Protein AF-A0A2V7DC09-F1 (afdb_monomer_lite)

Radius of gyration: 35.73 Å; chains: 1; bounding box: 54×46×97 Å

Secondary structure (DSSP, 8-state):
--GGGBPPHHHHHHHHHT--HHHHHHHHHHHHHHHHHHGGGGTT--HHHHHHHHHHHHH-TTT-PPBTTS-HHHHHHHHHHHHHHHHHHH--TTPPPPHHHHPEEPTTS-EE-HHHH---SSPPHHHHHHHHHHHHHHHHHHHHHTT---SHHHHHHHS--SS--SSGGGSSS-S---

pLDDT: mean 78.12, std 18.32, range [33.97, 97.12]

Foldseek 3Di:
DPPVQFDDLVSLVVLVVVDDPVLVVVLLVLLQVLCVVCQCLCVPDGSVNLLVVLSVQCSDPVRDTDGPVDRPSVSSSVSSVVVSVVSSVPDDPPPDDDQVSQWDQDPVRDTDRPVVVDDDPDDPPVVVVVVVVVVVVVVVVVVVVVPDPDDPVVVVVVPDDPDPPPDPPPPPPDDDDD

Sequence (178 aa):
MPEERAATPDEVRAALDALGEADLVRLEKFARYRIRGLGRKAEGRDHDDLLGEAIRDTLDPEKRRWNKDVSFVRHLVGAMRSISSHWREQFDENEPLLESELLQTTDEGEVLSPLDVVGSGAPGAERILAAKEELERIEKASRTTRSSPTSWAACAQKCWPAKSARSWACLSSNTRRR

Structure (mmCIF, N/CA/C/O backbone):
data_AF-A0A2V7DC09-F1
#
_entry.id   AF-A0A2V7DC09-F1
#
loop_
_atom_site.group_PDB
_atom_site.id
_atom_site.type_symbol
_atom_site.label_atom_id
_atom_site.label_alt_id
_atom_site.label_comp_id
_atom_site.label_asym_id
_atom_site.label_entity_id
_atom_site.label_seq_id
_atom_site.pdbx_PDB_ins_code
_atom_site.Cartn_x
_atom_site.Cartn_y
_atom_site.Cartn_z
_atom_site.occupancy
_atom_site.B_iso_or_equiv
_atom_site.auth_seq_id
_atom_site.auth_comp_id
_atom_site.auth_asym_id
_atom_site.auth_atom_id
_atom_site.pdbx_PDB_model_num
ATOM 1 N N . MET A 1 1 ? 19.891 10.588 -4.957 1.00 58.41 1 MET A N 1
ATOM 2 C CA . MET A 1 1 ? 20.496 9.496 -5.753 1.00 58.41 1 MET A CA 1
ATOM 3 C C . MET A 1 1 ? 21.391 10.134 -6.801 1.00 58.41 1 MET A C 1
ATOM 5 O O . MET A 1 1 ? 20.940 11.128 -7.358 1.00 58.41 1 MET A O 1
ATOM 9 N N . PRO A 1 2 ? 22.621 9.642 -7.038 1.00 66.56 2 PRO A N 1
ATOM 10 C CA . PRO A 1 2 ? 23.438 10.123 -8.153 1.00 66.56 2 PRO A CA 1
ATOM 11 C C . PRO A 1 2 ? 22.701 9.859 -9.474 1.00 66.56 2 PRO A C 1
ATOM 13 O O . PRO A 1 2 ? 22.126 8.781 -9.643 1.00 66.56 2 PRO A O 1
ATOM 16 N N . GLU A 1 3 ? 22.669 10.847 -10.370 1.00 69.75 3 GLU A N 1
ATOM 17 C CA . GLU A 1 3 ? 21.801 10.838 -11.561 1.00 69.75 3 GLU A CA 1
ATOM 18 C C . GLU A 1 3 ? 22.081 9.666 -12.509 1.00 69.75 3 GLU A C 1
ATOM 20 O O . GLU A 1 3 ? 21.159 9.130 -13.112 1.00 69.75 3 GLU A O 1
ATOM 25 N N . GLU A 1 4 ? 23.318 9.177 -12.543 1.00 71.88 4 GLU A N 1
ATOM 26 C CA . GLU A 1 4 ? 23.766 8.075 -13.407 1.00 71.88 4 GLU A CA 1
ATOM 27 C C . GLU A 1 4 ? 23.077 6.729 -13.116 1.00 71.88 4 GLU A C 1
ATOM 29 O O . GLU A 1 4 ? 22.982 5.872 -13.994 1.00 71.88 4 GLU A O 1
ATOM 34 N N . ARG A 1 5 ? 22.581 6.523 -11.888 1.00 79.25 5 ARG A N 1
ATOM 35 C CA . ARG A 1 5 ? 21.912 5.271 -11.479 1.00 79.25 5 ARG A CA 1
ATOM 36 C C . ARG A 1 5 ? 20.392 5.337 -11.563 1.00 79.25 5 ARG A C 1
ATOM 38 O O . ARG A 1 5 ? 19.724 4.316 -11.382 1.00 79.25 5 ARG A O 1
ATOM 45 N N . ALA A 1 6 ? 19.847 6.529 -11.793 1.00 82.62 6 ALA A N 1
ATOM 46 C CA . ALA A 1 6 ? 18.419 6.714 -11.965 1.00 82.62 6 ALA A CA 1
ATOM 47 C C . ALA A 1 6 ? 17.996 6.170 -13.335 1.00 82.62 6 ALA A C 1
ATOM 49 O O . ALA A 1 6 ? 18.645 6.429 -14.349 1.00 82.62 6 ALA A O 1
ATOM 50 N N . ALA A 1 7 ? 16.926 5.382 -13.356 1.00 82.38 7 ALA A N 1
ATOM 51 C CA . ALA A 1 7 ? 16.312 4.951 -14.600 1.00 82.38 7 ALA A CA 1
ATOM 52 C C . ALA A 1 7 ? 15.639 6.139 -15.301 1.00 82.38 7 ALA A C 1
ATOM 54 O O . ALA A 1 7 ? 15.043 7.006 -14.656 1.00 82.38 7 ALA A O 1
ATOM 55 N N . THR A 1 8 ? 15.728 6.163 -16.625 1.00 86.75 8 THR A N 1
ATOM 56 C CA . THR A 1 8 ? 14.947 7.076 -17.464 1.00 86.75 8 THR A CA 1
ATOM 57 C C . THR A 1 8 ? 13.487 6.607 -17.552 1.00 86.75 8 THR A C 1
ATOM 59 O O . THR A 1 8 ? 13.212 5.424 -17.333 1.00 86.75 8 THR A O 1
ATOM 62 N N . PRO A 1 9 ? 12.530 7.486 -17.901 1.00 85.56 9 PRO A N 1
ATOM 63 C CA . PRO A 1 9 ? 11.126 7.092 -18.044 1.00 85.56 9 PRO A CA 1
ATOM 64 C C . PRO A 1 9 ? 10.900 5.951 -19.048 1.00 85.56 9 PRO A C 1
ATOM 66 O O . PRO A 1 9 ? 10.036 5.104 -18.834 1.00 85.56 9 PRO A O 1
ATOM 69 N N . ASP A 1 10 ? 11.694 5.887 -20.119 1.00 87.25 10 ASP A N 1
ATOM 70 C CA . ASP A 1 10 ? 11.581 4.822 -21.122 1.00 87.25 10 ASP A CA 1
ATOM 71 C C . ASP A 1 10 ? 12.126 3.482 -20.611 1.00 87.25 10 ASP A C 1
ATOM 73 O O . ASP A 1 10 ? 11.522 2.440 -20.859 1.00 87.25 10 ASP A O 1
ATOM 77 N N . GLU A 1 11 ? 13.203 3.493 -19.818 1.00 88.62 11 GLU A N 1
ATOM 78 C CA . GLU A 1 11 ? 13.689 2.292 -19.121 1.00 88.62 11 GLU A CA 1
ATOM 79 C C . GLU A 1 11 ? 12.655 1.771 -18.109 1.00 88.62 11 GLU A C 1
ATOM 81 O O . GLU A 1 11 ? 12.486 0.560 -17.968 1.00 88.62 11 GLU A O 1
ATOM 86 N N . VAL A 1 12 ? 11.935 2.669 -17.426 1.00 90.69 12 VAL A N 1
ATOM 87 C CA . VAL A 1 12 ? 10.840 2.295 -16.515 1.00 90.69 12 VAL A CA 1
ATOM 88 C C . VAL A 1 12 ? 9.695 1.630 -17.280 1.00 90.69 12 VAL A C 1
ATOM 90 O O . VAL A 1 12 ? 9.203 0.594 -16.840 1.00 90.69 12 VAL A O 1
ATOM 93 N N . ARG A 1 13 ? 9.290 2.177 -18.434 1.00 90.88 13 ARG A N 1
ATOM 94 C CA . ARG A 1 13 ? 8.254 1.568 -19.289 1.00 90.88 13 ARG A CA 1
ATOM 95 C C . ARG A 1 13 ? 8.674 0.191 -19.792 1.00 90.88 13 ARG A C 1
ATOM 97 O O . ARG A 1 13 ? 7.915 -0.756 -19.646 1.00 90.88 13 ARG A O 1
ATOM 104 N N . ALA A 1 14 ? 9.907 0.055 -20.276 1.00 92.25 14 ALA A N 1
ATOM 105 C CA . ALA A 1 14 ? 10.433 -1.237 -20.706 1.00 92.25 14 ALA A CA 1
ATOM 106 C C . ALA A 1 14 ? 10.463 -2.265 -19.559 1.00 92.25 14 ALA A C 1
ATOM 108 O O . ALA A 1 14 ? 10.174 -3.439 -19.771 1.00 92.25 14 ALA A O 1
ATOM 109 N N . ALA A 1 15 ? 10.781 -1.835 -18.332 1.00 91.75 15 ALA A N 1
ATOM 110 C CA . ALA A 1 15 ? 10.741 -2.700 -17.155 1.00 91.75 15 ALA A CA 1
ATOM 111 C C . ALA A 1 15 ? 9.311 -3.072 -16.728 1.00 91.75 15 ALA A C 1
ATOM 113 O O . ALA A 1 15 ? 9.101 -4.184 -16.245 1.00 91.75 15 ALA A O 1
ATOM 114 N N . LEU A 1 16 ? 8.341 -2.170 -16.918 1.00 91.81 16 LEU A N 1
ATOM 115 C CA . LEU A 1 16 ? 6.919 -2.459 -16.722 1.00 91.81 16 LEU A CA 1
ATOM 116 C C . LEU A 1 16 ? 6.424 -3.498 -17.732 1.00 91.81 16 LEU A C 1
ATOM 118 O O . LEU A 1 16 ? 5.799 -4.470 -17.326 1.00 91.81 16 LEU A O 1
ATOM 122 N N . ASP A 1 17 ? 6.761 -3.343 -19.012 1.00 92.38 17 ASP A N 1
ATOM 123 C CA . ASP A 1 17 ? 6.378 -4.289 -20.070 1.00 92.38 17 ASP A CA 1
ATOM 124 C C . ASP A 1 17 ? 7.051 -5.661 -19.898 1.00 92.38 17 ASP A C 1
ATOM 126 O O . ASP A 1 17 ? 6.512 -6.691 -20.300 1.00 92.38 17 ASP A O 1
ATOM 130 N N . ALA A 1 18 ? 8.229 -5.691 -19.268 1.00 93.50 18 ALA A N 1
ATOM 131 C CA . ALA A 1 18 ? 8.957 -6.915 -18.952 1.00 93.50 18 ALA A CA 1
ATOM 132 C C . ALA A 1 18 ? 8.456 -7.636 -17.684 1.00 93.50 18 ALA A C 1
ATOM 134 O O . ALA A 1 18 ? 8.978 -8.708 -17.361 1.00 93.50 18 ALA A O 1
ATOM 135 N N . LEU A 1 19 ? 7.478 -7.087 -16.947 1.00 92.00 19 LEU A N 1
ATOM 136 C CA . LEU A 1 19 ? 6.883 -7.772 -15.796 1.00 92.00 19 LEU A CA 1
ATOM 137 C C . LEU A 1 19 ? 6.135 -9.024 -16.259 1.00 92.00 19 LEU A C 1
ATOM 139 O O . LEU A 1 19 ? 5.102 -8.957 -16.920 1.00 92.00 19 LEU A O 1
ATOM 143 N N . GLY A 1 20 ? 6.642 -10.188 -15.857 1.00 92.56 20 GLY A N 1
ATOM 144 C CA . GLY A 1 20 ? 5.954 -11.451 -16.085 1.00 92.56 20 GLY A CA 1
ATOM 145 C C . GLY A 1 20 ? 4.748 -11.631 -15.161 1.00 92.56 20 GLY A C 1
ATOM 146 O O . GLY A 1 20 ? 4.658 -11.041 -14.083 1.00 92.56 20 GLY A O 1
ATOM 147 N N . GLU A 1 21 ? 3.858 -12.549 -15.531 1.00 93.81 21 GLU A N 1
ATOM 148 C CA . GLU A 1 21 ? 2.669 -12.903 -14.742 1.00 93.81 21 GLU A CA 1
ATOM 149 C C . GLU A 1 21 ? 3.017 -13.309 -13.298 1.00 93.81 21 GLU A C 1
ATOM 151 O O . GLU A 1 21 ? 2.373 -12.885 -12.340 1.00 93.81 21 GLU A O 1
ATOM 156 N N . ALA A 1 22 ? 4.107 -14.060 -13.112 1.00 94.19 22 ALA A N 1
ATOM 157 C CA . ALA A 1 22 ? 4.570 -14.461 -11.786 1.00 94.19 22 ALA A CA 1
ATOM 158 C C . ALA A 1 22 ? 4.957 -13.267 -10.895 1.00 94.19 22 ALA A C 1
ATOM 160 O O . ALA A 1 22 ? 4.790 -13.332 -9.674 1.00 94.19 22 ALA A O 1
ATOM 161 N N . ASP A 1 23 ? 5.478 -12.188 -11.478 1.00 94.88 23 ASP A N 1
ATOM 162 C CA . ASP A 1 23 ? 5.841 -10.982 -10.739 1.00 94.88 23 ASP A CA 1
ATOM 163 C C . ASP A 1 23 ? 4.611 -10.149 -10.390 1.00 94.88 23 ASP A C 1
ATOM 165 O O . ASP A 1 23 ? 4.508 -9.680 -9.255 1.00 94.88 23 ASP A O 1
ATOM 169 N N . LEU A 1 24 ? 3.638 -10.060 -11.301 1.00 93.94 24 LEU A N 1
ATOM 170 C CA . LEU A 1 24 ? 2.342 -9.432 -11.031 1.00 93.94 24 LEU A CA 1
ATOM 171 C C . LEU A 1 24 ? 1.624 -10.120 -9.866 1.00 93.94 24 LEU A C 1
ATOM 173 O O . LEU A 1 24 ? 1.257 -9.454 -8.902 1.00 93.94 24 LEU A O 1
ATOM 177 N N . VAL A 1 25 ? 1.548 -11.455 -9.867 1.00 95.62 25 VAL A N 1
ATOM 178 C CA . VAL A 1 25 ? 0.937 -12.222 -8.765 1.00 95.62 25 VAL A CA 1
ATOM 179 C C . VAL A 1 25 ? 1.653 -11.975 -7.430 1.00 95.62 25 VAL A C 1
ATOM 181 O O . VAL A 1 25 ? 1.023 -11.934 -6.370 1.00 95.62 25 VAL A O 1
ATOM 184 N N . ARG A 1 26 ? 2.984 -11.813 -7.433 1.00 95.00 26 ARG A N 1
ATOM 185 C CA . ARG A 1 26 ? 3.744 -11.480 -6.213 1.00 95.00 26 ARG A CA 1
ATOM 186 C C . ARG A 1 26 ? 3.414 -10.077 -5.711 1.00 95.00 26 ARG A C 1
ATOM 188 O O . ARG A 1 26 ? 3.236 -9.903 -4.504 1.00 95.00 26 ARG A O 1
ATOM 195 N N . LEU A 1 27 ? 3.348 -9.100 -6.615 1.00 96.25 27 LEU A N 1
ATOM 196 C CA . LEU A 1 27 ? 3.021 -7.710 -6.294 1.00 96.25 27 LEU A CA 1
ATOM 197 C C . LEU A 1 27 ? 1.591 -7.592 -5.761 1.00 96.25 27 LEU A C 1
ATOM 199 O O . LEU A 1 27 ? 1.392 -7.003 -4.701 1.00 96.25 27 LEU A O 1
ATOM 203 N N . GLU A 1 28 ? 0.631 -8.243 -6.413 1.00 96.00 28 GLU A N 1
ATOM 204 C CA . GLU A 1 28 ? -0.774 -8.304 -6.004 1.00 96.00 28 GLU A CA 1
ATOM 205 C C . GLU A 1 28 ? -0.927 -8.929 -4.611 1.00 96.00 28 GLU A C 1
ATOM 207 O O . GLU A 1 28 ? -1.548 -8.347 -3.719 1.00 96.00 28 GLU A O 1
ATOM 212 N N . LYS A 1 29 ? -0.294 -10.087 -4.364 1.00 96.50 29 LYS A N 1
ATOM 213 C CA . LYS A 1 29 ? -0.302 -10.727 -3.036 1.00 96.50 29 LYS A CA 1
ATOM 214 C C . LYS A 1 29 ? 0.267 -9.811 -1.958 1.00 96.50 29 LYS A C 1
ATOM 216 O O . LYS A 1 29 ? -0.276 -9.748 -0.853 1.00 96.50 29 LYS A O 1
ATOM 221 N N . PHE A 1 30 ? 1.352 -9.103 -2.263 1.00 96.00 30 PHE A N 1
ATOM 222 C CA . PHE A 1 30 ? 1.947 -8.152 -1.332 1.00 96.00 30 PHE A CA 1
ATOM 223 C C . PHE A 1 30 ? 1.020 -6.959 -1.059 1.00 96.00 30 PHE A C 1
ATOM 225 O O . PHE A 1 30 ? 0.848 -6.584 0.104 1.00 96.00 30 PHE A O 1
ATOM 232 N N . ALA A 1 31 ? 0.396 -6.398 -2.096 1.00 96.38 31 ALA A N 1
ATOM 233 C CA . ALA A 1 31 ? -0.556 -5.300 -1.976 1.00 96.38 31 ALA A CA 1
ATOM 234 C C . ALA A 1 31 ? -1.773 -5.707 -1.132 1.00 96.38 31 ALA A C 1
ATOM 236 O O . ALA A 1 31 ? -2.092 -5.037 -0.152 1.00 96.38 31 ALA A O 1
ATOM 237 N N . ARG A 1 32 ? -2.373 -6.873 -1.400 1.00 95.06 32 ARG A N 1
ATOM 238 C CA . ARG A 1 32 ? -3.487 -7.421 -0.604 1.00 95.06 32 ARG A CA 1
ATOM 239 C C . ARG A 1 32 ? -3.131 -7.604 0.863 1.00 95.06 32 ARG A C 1
ATOM 241 O O . ARG A 1 32 ? -3.893 -7.203 1.741 1.00 95.06 32 ARG A O 1
ATOM 248 N N . TYR A 1 33 ? -1.960 -8.178 1.144 1.00 95.06 33 TYR A N 1
ATOM 249 C CA . TYR A 1 33 ? -1.475 -8.325 2.516 1.00 95.06 33 TYR A CA 1
ATOM 250 C C . TYR A 1 33 ? -1.346 -6.966 3.219 1.00 95.06 33 TYR A C 1
ATOM 252 O O . TYR A 1 33 ? -1.693 -6.831 4.394 1.00 95.06 33 TYR A O 1
ATOM 260 N N . ARG A 1 34 ? -0.880 -5.940 2.499 1.00 93.62 34 ARG A N 1
ATOM 261 C CA . ARG A 1 34 ? -0.753 -4.580 3.029 1.00 93.62 34 ARG A CA 1
ATOM 262 C C . ARG A 1 34 ? -2.097 -3.935 3.316 1.00 93.62 34 ARG A C 1
ATOM 264 O O . ARG A 1 34 ? -2.264 -3.447 4.428 1.00 93.62 34 ARG A O 1
ATOM 271 N N . ILE A 1 35 ? -3.038 -3.985 2.379 1.00 94.06 35 ILE A N 1
ATOM 272 C CA . ILE A 1 35 ? -4.392 -3.450 2.570 1.00 94.06 35 ILE A CA 1
ATOM 273 C C . ILE A 1 35 ? -5.078 -4.125 3.754 1.00 94.06 35 ILE A C 1
ATOM 275 O O . ILE A 1 35 ? -5.577 -3.440 4.645 1.00 94.06 35 ILE A O 1
ATOM 279 N N . ARG A 1 36 ? -4.975 -5.455 3.864 1.00 90.00 36 ARG A N 1
ATOM 280 C CA . ARG A 1 36 ? -5.485 -6.191 5.030 1.00 90.00 36 ARG A CA 1
ATOM 281 C C . ARG A 1 36 ? -4.868 -5.705 6.348 1.00 90.00 36 ARG A C 1
ATOM 283 O O . ARG A 1 36 ? -5.561 -5.639 7.355 1.00 90.00 36 ARG A O 1
ATOM 290 N N . GLY A 1 37 ? -3.580 -5.356 6.352 1.00 89.19 37 GLY A N 1
ATOM 291 C CA . GLY A 1 37 ? -2.892 -4.795 7.521 1.00 89.19 37 GLY A CA 1
ATOM 292 C C . GLY A 1 37 ? -3.146 -3.301 7.777 1.00 89.19 37 GLY A C 1
ATOM 293 O O . GLY A 1 37 ? -2.823 -2.806 8.861 1.00 89.19 37 GLY A O 1
ATOM 294 N N . LEU A 1 38 ? -3.676 -2.562 6.800 1.00 89.19 38 LEU A N 1
ATOM 295 C CA . LEU A 1 38 ? -4.131 -1.180 6.969 1.00 89.19 38 LEU A CA 1
ATOM 296 C C . LEU A 1 38 ? -5.556 -1.141 7.529 1.00 89.19 38 LEU A C 1
ATOM 298 O O . LEU A 1 38 ? -5.843 -0.291 8.373 1.00 89.19 38 LEU A O 1
ATOM 302 N N . GLY A 1 39 ? -6.416 -2.071 7.103 1.00 87.19 39 GLY A N 1
ATOM 303 C CA . GLY A 1 39 ? -7.824 -2.097 7.487 1.00 87.19 39 GLY A CA 1
ATOM 304 C C . GLY A 1 39 ? -8.478 -0.757 7.160 1.00 87.19 39 GLY A C 1
ATOM 305 O O . GLY A 1 39 ? -8.364 -0.269 6.039 1.00 87.19 39 GLY A O 1
ATOM 306 N N . ARG A 1 40 ? -9.073 -0.110 8.169 1.00 82.19 40 ARG A N 1
ATOM 307 C CA . ARG A 1 40 ? -9.728 1.200 8.009 1.00 82.19 40 ARG A CA 1
ATOM 308 C C . ARG A 1 40 ? -8.815 2.293 7.463 1.00 82.19 40 ARG A C 1
ATOM 310 O O . ARG A 1 40 ? -9.273 3.167 6.747 1.00 82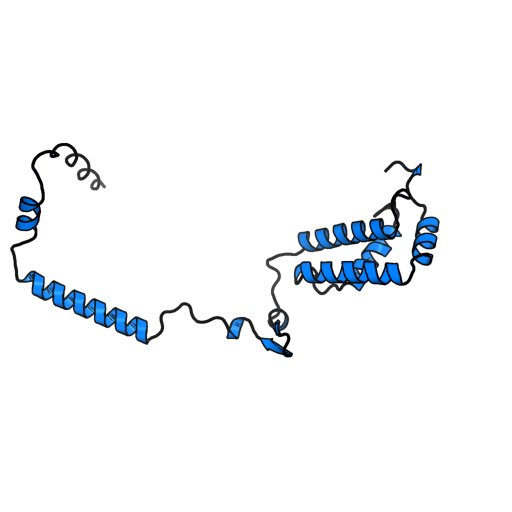.19 40 ARG A O 1
ATOM 317 N N . LYS A 1 41 ? -7.514 2.217 7.756 1.00 87.81 41 LYS A N 1
ATOM 318 C CA . LYS A 1 41 ? -6.539 3.237 7.339 1.00 87.81 41 LYS A CA 1
ATOM 319 C C . LYS A 1 41 ? -6.304 3.272 5.828 1.00 87.81 41 LYS A C 1
ATOM 321 O O . LYS A 1 41 ? -5.546 4.104 5.350 1.00 87.81 41 LYS A O 1
ATOM 326 N N . ALA A 1 42 ? -6.879 2.326 5.087 1.00 87.31 42 ALA A N 1
ATOM 327 C CA . ALA A 1 42 ? -6.901 2.376 3.635 1.00 87.31 42 ALA A CA 1
ATOM 328 C C . ALA A 1 42 ? -7.992 3.324 3.094 1.00 87.31 42 ALA A C 1
ATOM 330 O O . ALA A 1 42 ? -7.909 3.683 1.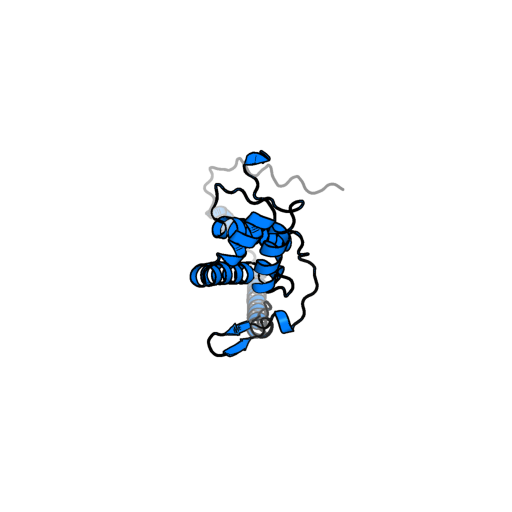926 1.00 87.31 42 ALA A O 1
ATOM 331 N N . GLU A 1 43 ? -8.967 3.758 3.909 1.00 85.94 43 GLU A N 1
ATOM 332 C CA . GLU A 1 43 ? -10.079 4.654 3.516 1.00 85.94 43 GLU A CA 1
ATOM 333 C C . GLU A 1 43 ? -10.836 4.146 2.273 1.00 85.94 43 GLU A C 1
ATOM 335 O O . GLU A 1 43 ? -11.083 4.878 1.317 1.00 85.94 43 GLU A O 1
ATOM 340 N N . GLY A 1 44 ? -11.135 2.845 2.238 1.00 84.75 44 GLY A N 1
ATOM 341 C CA . GLY A 1 44 ? -11.834 2.210 1.114 1.00 84.75 44 GLY A CA 1
ATOM 342 C C . GLY A 1 44 ? -10.975 1.943 -0.127 1.00 84.75 44 GLY A C 1
ATOM 343 O O . GLY A 1 44 ? -11.468 1.308 -1.055 1.00 84.75 44 GLY A O 1
ATOM 344 N N . ARG A 1 45 ? -9.700 2.356 -0.139 1.00 90.38 45 ARG A N 1
ATOM 345 C CA . ARG A 1 45 ? -8.751 2.023 -1.213 1.00 90.38 45 ARG A CA 1
ATOM 346 C C . ARG A 1 45 ? -8.400 0.542 -1.183 1.00 90.38 45 ARG A C 1
ATOM 348 O O . ARG A 1 45 ? -8.196 -0.042 -0.111 1.00 90.38 45 ARG A O 1
ATOM 355 N N . ASP A 1 46 ? -8.283 -0.054 -2.359 1.00 92.81 46 ASP A N 1
ATOM 356 C CA . ASP A 1 46 ? -7.984 -1.469 -2.506 1.00 92.81 46 ASP A CA 1
ATOM 357 C C . ASP A 1 46 ? -6.504 -1.743 -2.846 1.00 92.81 46 ASP A C 1
ATOM 359 O O . ASP A 1 46 ? -5.604 -0.908 -2.716 1.00 92.81 46 ASP A O 1
ATOM 363 N N . HIS A 1 47 ? -6.222 -3.000 -3.181 1.00 93.81 47 HIS A N 1
ATOM 364 C CA . HIS A 1 47 ? -4.876 -3.460 -3.502 1.00 93.81 47 HIS A CA 1
ATOM 365 C C . HIS A 1 47 ? -4.413 -3.016 -4.892 1.00 93.81 47 HIS A C 1
ATOM 367 O O . HIS A 1 47 ? -3.209 -2.815 -5.080 1.00 93.81 47 HIS A O 1
ATOM 373 N N . ASP A 1 48 ? -5.346 -2.842 -5.825 1.00 95.19 48 ASP A N 1
ATOM 374 C CA . ASP A 1 48 ? -5.075 -2.367 -7.175 1.00 95.19 48 ASP A CA 1
ATOM 375 C C . ASP A 1 48 ? -4.790 -0.863 -7.150 1.00 95.19 48 ASP A C 1
ATOM 377 O O . ASP A 1 48 ? -3.854 -0.416 -7.813 1.00 95.19 48 ASP A O 1
ATOM 381 N N . ASP A 1 49 ? -5.476 -0.100 -6.293 1.00 95.81 49 ASP A N 1
ATOM 382 C CA . ASP A 1 49 ? -5.175 1.307 -6.019 1.00 95.81 49 ASP A CA 1
ATOM 383 C C . ASP A 1 49 ? -3.735 1.482 -5.525 1.00 95.81 49 ASP A C 1
ATOM 385 O O . ASP A 1 49 ? -2.986 2.323 -6.031 1.00 95.81 49 ASP A O 1
ATOM 389 N N . LEU A 1 50 ? -3.316 0.651 -4.564 1.00 96.56 50 LEU A N 1
ATOM 390 C CA . LEU A 1 50 ? -1.970 0.708 -3.996 1.00 96.56 50 LEU A CA 1
ATOM 391 C C . LEU A 1 50 ? -0.893 0.377 -5.039 1.00 96.56 50 LEU A C 1
ATOM 393 O O . LEU A 1 50 ? 0.144 1.047 -5.100 1.00 96.56 50 LEU A O 1
ATOM 397 N N . LEU A 1 51 ? -1.119 -0.656 -5.854 1.00 96.31 51 LEU A N 1
ATOM 398 C CA . LEU A 1 51 ? -0.191 -1.035 -6.917 1.00 96.31 51 LEU A CA 1
ATOM 399 C C . LEU A 1 51 ? -0.164 0.019 -8.034 1.00 96.31 51 LEU A C 1
ATOM 401 O O . LEU A 1 51 ? 0.912 0.415 -8.484 1.00 96.31 51 LEU A O 1
ATOM 405 N N . GLY A 1 52 ? -1.327 0.514 -8.447 1.00 95.31 52 GLY A N 1
ATOM 406 C CA . GLY A 1 52 ? -1.469 1.544 -9.470 1.00 95.31 52 GLY A CA 1
ATOM 407 C C . GLY A 1 52 ? -0.844 2.873 -9.053 1.00 95.31 52 GLY A C 1
ATOM 408 O O . GLY A 1 52 ? -0.199 3.534 -9.865 1.00 95.31 52 GLY A O 1
ATOM 409 N N . GLU A 1 53 ? -0.969 3.276 -7.788 1.00 96.06 53 GLU A N 1
ATOM 410 C CA . GLU A 1 53 ? -0.264 4.443 -7.250 1.00 96.06 53 GLU A CA 1
ATOM 411 C C . GLU A 1 53 ? 1.251 4.238 -7.232 1.00 96.06 53 GLU A C 1
ATOM 413 O O . GLU A 1 53 ? 1.980 5.124 -7.669 1.00 96.06 53 GLU A O 1
ATOM 418 N N . ALA A 1 54 ? 1.733 3.054 -6.841 1.00 95.94 54 ALA A N 1
ATOM 419 C CA . ALA A 1 54 ? 3.160 2.746 -6.901 1.00 95.94 54 ALA A CA 1
ATOM 420 C C . ALA A 1 54 ? 3.715 2.843 -8.332 1.00 95.94 54 ALA A C 1
ATOM 422 O O . ALA A 1 54 ? 4.779 3.423 -8.531 1.00 95.94 54 ALA A O 1
ATOM 423 N N . ILE A 1 55 ? 2.987 2.333 -9.330 1.00 94.44 55 ILE A N 1
ATOM 424 C CA . ILE A 1 55 ? 3.379 2.434 -10.743 1.00 94.44 55 ILE A CA 1
ATOM 425 C C . ILE A 1 55 ? 3.357 3.894 -11.215 1.00 94.44 55 ILE A C 1
ATOM 427 O O . ILE A 1 55 ? 4.324 4.344 -11.830 1.00 94.44 55 ILE A O 1
ATOM 431 N N . ARG A 1 56 ? 2.294 4.651 -10.907 1.00 94.75 56 ARG A N 1
ATOM 432 C CA . ARG A 1 56 ? 2.183 6.078 -11.264 1.00 94.75 56 ARG A CA 1
ATOM 433 C C . ARG A 1 56 ? 3.318 6.903 -10.665 1.00 94.75 56 ARG A C 1
ATOM 435 O O . ARG A 1 56 ? 3.929 7.690 -11.378 1.00 94.75 56 ARG A O 1
ATOM 442 N N . ASP A 1 57 ? 3.631 6.687 -9.392 1.00 93.50 57 ASP A N 1
ATOM 443 C CA . ASP A 1 57 ? 4.725 7.376 -8.712 1.00 93.50 57 ASP A CA 1
ATOM 444 C C . ASP A 1 57 ? 6.096 7.020 -9.297 1.00 93.50 57 ASP A C 1
ATOM 446 O O . ASP A 1 57 ? 6.980 7.869 -9.319 1.00 93.50 57 ASP A O 1
ATOM 450 N N . THR A 1 58 ? 6.292 5.781 -9.758 1.00 93.00 58 THR A N 1
ATOM 451 C CA . THR A 1 58 ? 7.537 5.349 -10.414 1.00 93.00 58 THR A CA 1
ATOM 452 C C . THR A 1 58 ? 7.660 5.877 -11.850 1.00 93.00 58 THR A C 1
ATOM 454 O O . THR A 1 58 ? 8.774 6.075 -12.332 1.00 93.00 58 THR A O 1
ATOM 457 N N . LEU A 1 59 ? 6.542 6.116 -12.542 1.00 91.06 59 LEU A N 1
ATOM 458 C CA . LEU A 1 59 ? 6.525 6.766 -13.859 1.00 91.06 59 LEU A CA 1
ATOM 459 C C . LEU A 1 59 ? 6.800 8.274 -13.775 1.00 91.06 59 LEU A C 1
ATOM 461 O O . LEU A 1 59 ? 7.248 8.861 -14.761 1.00 91.06 59 LEU A O 1
ATOM 465 N N . ASP A 1 60 ? 6.544 8.886 -12.620 1.00 89.44 60 ASP A N 1
ATOM 466 C CA . ASP A 1 60 ? 6.815 10.293 -12.351 1.00 89.44 60 ASP A CA 1
ATOM 467 C C . ASP A 1 60 ? 8.245 10.489 -11.786 1.00 89.44 60 ASP A C 1
ATOM 469 O O . ASP A 1 60 ? 8.522 10.153 -10.625 1.00 89.44 60 ASP A O 1
ATOM 473 N N . PRO A 1 61 ? 9.182 11.060 -12.571 1.00 81.50 61 PRO A N 1
ATOM 474 C CA . PRO A 1 61 ? 10.577 11.220 -12.162 1.00 81.50 61 PRO A CA 1
ATOM 475 C C . PRO A 1 61 ? 10.781 12.238 -11.028 1.00 81.50 61 PRO A C 1
ATOM 477 O O . PRO A 1 61 ? 11.867 12.263 -10.427 1.00 81.50 61 PRO A O 1
ATOM 480 N N . GLU A 1 62 ? 9.786 13.083 -10.745 1.00 84.75 62 GLU A N 1
ATOM 481 C CA . GLU A 1 62 ? 9.811 14.029 -9.627 1.00 84.75 62 GLU A CA 1
ATOM 482 C C . GLU A 1 62 ? 9.445 13.342 -8.312 1.00 84.75 62 GLU A C 1
ATOM 484 O O . GLU A 1 62 ? 10.016 13.661 -7.267 1.00 84.75 62 GLU A O 1
ATOM 489 N N . LYS A 1 63 ? 8.553 12.347 -8.363 1.00 87.62 63 LYS A N 1
ATOM 490 C CA . LYS A 1 63 ? 8.118 11.605 -7.179 1.00 87.62 63 LYS A CA 1
ATOM 491 C C . LYS A 1 63 ? 9.083 10.501 -6.783 1.00 87.62 63 LYS A C 1
ATOM 493 O O . LYS A 1 63 ? 9.581 10.491 -5.653 1.00 87.62 63 LYS A O 1
ATOM 498 N N . ARG A 1 64 ? 9.333 9.529 -7.669 1.00 86.00 64 ARG A N 1
ATOM 499 C CA . ARG A 1 64 ? 10.174 8.367 -7.344 1.00 86.00 64 ARG A CA 1
ATOM 500 C C . ARG A 1 64 ? 11.071 7.990 -8.508 1.00 86.00 64 ARG A C 1
ATOM 502 O O . ARG A 1 64 ? 10.636 7.506 -9.541 1.00 86.00 64 ARG A O 1
ATOM 509 N N . ARG A 1 65 ? 12.380 8.092 -8.276 1.00 88.94 65 ARG A N 1
ATOM 510 C CA . ARG A 1 65 ? 13.395 7.603 -9.214 1.00 88.94 65 ARG A CA 1
ATOM 511 C C . ARG A 1 65 ? 13.773 6.164 -8.877 1.00 88.94 65 ARG A C 1
ATOM 513 O O . ARG A 1 65 ? 14.245 5.883 -7.771 1.00 88.94 65 ARG A O 1
ATOM 520 N N . TRP A 1 66 ? 13.584 5.254 -9.828 1.00 91.81 66 TRP A N 1
ATOM 521 C CA . TRP A 1 66 ? 14.034 3.869 -9.698 1.00 91.81 66 TRP A CA 1
ATOM 522 C C . TRP A 1 66 ? 15.559 3.775 -9.851 1.00 91.81 66 TRP A C 1
ATOM 524 O O . TRP A 1 66 ? 16.136 4.332 -10.782 1.00 91.81 66 TRP A O 1
ATOM 534 N N . ASN A 1 67 ? 16.216 3.082 -8.915 1.00 89.62 67 ASN A N 1
ATOM 535 C CA . ASN A 1 67 ? 17.631 2.729 -9.012 1.00 89.62 67 ASN A CA 1
ATOM 536 C C . ASN A 1 67 ? 17.786 1.403 -9.769 1.00 89.62 67 ASN A C 1
ATOM 538 O O . ASN A 1 67 ? 17.328 0.369 -9.275 1.00 89.62 67 ASN A O 1
ATOM 542 N N . LYS A 1 68 ? 18.495 1.436 -10.900 1.00 87.06 68 LYS A N 1
ATOM 543 C CA . LYS A 1 68 ? 18.741 0.281 -11.779 1.00 87.06 68 LYS A CA 1
ATOM 544 C C . LYS A 1 68 ? 19.503 -0.872 -11.112 1.00 87.06 68 LYS A C 1
ATOM 546 O O . LYS A 1 68 ? 19.358 -2.014 -11.534 1.00 87.06 68 LYS A O 1
ATOM 551 N N . ASP A 1 69 ? 20.238 -0.608 -10.028 1.00 88.88 69 ASP A N 1
ATOM 552 C CA . ASP A 1 69 ? 20.917 -1.644 -9.228 1.00 88.88 69 ASP A CA 1
ATOM 553 C C . ASP A 1 69 ? 19.926 -2.573 -8.489 1.00 88.88 69 ASP A C 1
ATOM 555 O O . ASP A 1 69 ? 20.301 -3.617 -7.951 1.00 88.88 69 ASP A O 1
ATOM 559 N N . VAL A 1 70 ? 18.653 -2.177 -8.396 1.00 90.12 70 VAL A N 1
ATOM 560 C CA . VAL A 1 70 ? 17.603 -2.888 -7.664 1.00 90.12 70 VAL A CA 1
ATOM 561 C C . VAL A 1 70 ? 16.591 -3.446 -8.654 1.00 90.12 70 VAL A C 1
ATOM 563 O O . VAL A 1 70 ? 16.137 -2.730 -9.540 1.00 90.12 70 VAL A O 1
ATOM 566 N N . SER A 1 71 ? 16.165 -4.701 -8.470 1.00 92.62 71 SER A N 1
ATOM 567 C CA . SER A 1 71 ? 15.113 -5.276 -9.315 1.00 92.62 71 SER A CA 1
ATOM 568 C C . SER A 1 71 ? 13.831 -4.440 -9.270 1.00 92.62 71 SER A C 1
ATOM 570 O O . SER A 1 71 ? 13.436 -3.931 -8.216 1.00 92.62 71 SER A O 1
ATOM 572 N N . PHE A 1 72 ? 13.158 -4.326 -10.414 1.00 93.50 72 PHE A N 1
ATOM 573 C CA . PHE A 1 72 ? 11.974 -3.481 -10.554 1.00 93.50 72 PHE A CA 1
ATOM 574 C C . PHE A 1 72 ? 10.848 -3.884 -9.587 1.00 93.50 72 PHE A C 1
ATOM 576 O O . PHE A 1 72 ? 10.291 -3.047 -8.879 1.00 93.50 72 PHE A O 1
ATOM 583 N N . VAL A 1 73 ? 10.618 -5.191 -9.423 1.00 95.12 73 VAL A N 1
ATOM 584 C CA . VAL A 1 73 ? 9.676 -5.740 -8.431 1.00 95.12 73 VAL A CA 1
ATOM 585 C C . VAL A 1 73 ? 10.014 -5.270 -7.013 1.00 95.12 73 VAL A C 1
ATOM 587 O O . VAL A 1 73 ? 9.136 -4.834 -6.270 1.00 95.12 73 VAL A O 1
ATOM 590 N N . ARG A 1 74 ? 11.294 -5.311 -6.616 1.00 95.44 74 ARG A N 1
ATOM 591 C CA . ARG A 1 74 ? 11.722 -4.869 -5.279 1.00 95.44 74 ARG A CA 1
ATOM 592 C C . ARG A 1 74 ? 11.553 -3.361 -5.103 1.00 95.44 74 ARG A C 1
ATOM 594 O O . ARG A 1 74 ? 11.230 -2.922 -3.998 1.00 95.44 74 ARG A O 1
ATOM 601 N N . HIS A 1 75 ? 11.747 -2.582 -6.165 1.00 94.81 75 HIS A N 1
ATOM 602 C CA . HIS A 1 75 ? 11.457 -1.152 -6.159 1.00 94.81 75 HIS A CA 1
ATOM 603 C C . HIS A 1 75 ? 9.966 -0.883 -5.913 1.00 94.81 75 HIS A C 1
ATOM 605 O O . HIS A 1 75 ? 9.647 -0.152 -4.975 1.00 94.81 75 HIS A O 1
ATOM 611 N N . LEU A 1 76 ? 9.068 -1.539 -6.657 1.00 95.88 76 LEU A N 1
ATOM 612 C CA . LEU A 1 76 ? 7.616 -1.395 -6.484 1.00 95.88 76 LEU A CA 1
ATOM 613 C C . LEU A 1 76 ? 7.145 -1.838 -5.093 1.00 95.88 76 LEU A C 1
ATOM 615 O O . LEU A 1 76 ? 6.347 -1.150 -4.462 1.00 95.88 76 LEU A O 1
ATOM 619 N N . VAL A 1 77 ? 7.697 -2.926 -4.548 1.00 96.50 77 VAL A N 1
ATOM 620 C CA . VAL A 1 77 ? 7.442 -3.343 -3.155 1.00 96.50 77 VAL A CA 1
ATOM 621 C C . VAL A 1 77 ? 7.836 -2.248 -2.158 1.00 96.50 77 VAL A C 1
ATOM 623 O O . VAL A 1 77 ? 7.111 -1.981 -1.196 1.00 96.50 77 VAL A O 1
ATOM 626 N N . GLY A 1 78 ? 8.977 -1.592 -2.382 1.00 95.75 78 GLY A N 1
ATOM 627 C CA . GLY A 1 78 ? 9.412 -0.447 -1.584 1.00 95.75 78 GLY A CA 1
ATOM 628 C C . GLY A 1 78 ? 8.479 0.760 -1.719 1.00 95.75 78 GLY A C 1
ATOM 629 O O . GLY A 1 78 ? 8.143 1.381 -0.708 1.00 95.75 78 GLY A O 1
ATOM 630 N N . ALA A 1 79 ? 8.025 1.058 -2.939 1.00 96.00 79 ALA A N 1
ATOM 631 C CA . ALA A 1 79 ? 7.082 2.136 -3.218 1.00 96.00 79 ALA A CA 1
ATOM 632 C C . ALA A 1 79 ? 5.736 1.898 -2.518 1.00 96.00 79 ALA A C 1
ATOM 634 O O . ALA A 1 79 ? 5.333 2.721 -1.699 1.00 96.00 79 ALA A O 1
ATOM 635 N N . MET A 1 80 ? 5.120 0.726 -2.709 1.00 97.12 80 MET A N 1
ATOM 636 C CA . MET A 1 80 ? 3.885 0.328 -2.020 1.00 97.12 80 MET A CA 1
ATOM 637 C C . MET A 1 80 ? 4.030 0.394 -0.495 1.00 97.12 80 MET A C 1
ATOM 639 O O . MET A 1 80 ? 3.134 0.855 0.209 1.00 97.12 80 MET A O 1
ATOM 643 N N . ARG A 1 81 ? 5.180 -0.024 0.054 1.00 96.25 81 ARG A N 1
ATOM 644 C CA . ARG A 1 81 ? 5.439 0.092 1.496 1.00 96.25 81 ARG A CA 1
ATOM 645 C C . ARG A 1 81 ? 5.405 1.549 1.955 1.00 96.25 81 ARG A C 1
ATOM 647 O O . ARG A 1 81 ? 4.802 1.825 2.984 1.00 96.25 81 ARG A O 1
ATOM 654 N N . SER A 1 82 ? 6.042 2.451 1.218 1.00 95.00 82 SER A N 1
ATOM 655 C CA . SER A 1 82 ? 6.070 3.876 1.548 1.00 95.00 82 SER A CA 1
ATOM 656 C C . SER A 1 82 ? 4.692 4.528 1.417 1.00 95.00 82 SER A C 1
ATOM 658 O O . SER A 1 82 ? 4.308 5.256 2.324 1.00 95.00 82 SER A O 1
ATOM 660 N N . ILE A 1 83 ? 3.944 4.223 0.353 1.00 95.25 83 ILE A N 1
ATOM 661 C CA . ILE A 1 83 ? 2.582 4.732 0.128 1.00 95.25 83 ILE A CA 1
ATOM 662 C C . ILE A 1 83 ? 1.644 4.249 1.240 1.00 95.25 83 ILE A C 1
ATOM 664 O O . ILE A 1 83 ? 1.013 5.054 1.912 1.00 95.25 83 ILE A O 1
ATOM 668 N N . SER A 1 84 ? 1.640 2.945 1.535 1.00 94.12 84 SER A N 1
ATOM 669 C CA . SER A 1 84 ? 0.796 2.385 2.602 1.00 94.12 84 SER A CA 1
ATOM 670 C C . SER A 1 84 ? 1.125 2.940 3.996 1.00 94.12 84 SER A C 1
ATOM 672 O O . SER A 1 84 ? 0.235 3.091 4.832 1.00 94.12 84 SER A O 1
ATOM 674 N N . SER A 1 85 ? 2.397 3.257 4.268 1.00 93.62 85 SER A N 1
ATOM 675 C CA . SER A 1 85 ? 2.778 3.964 5.495 1.00 93.62 85 SER A CA 1
ATOM 676 C C . SER A 1 85 ? 2.226 5.386 5.515 1.00 93.62 85 SER A C 1
ATOM 678 O O . SER A 1 85 ? 1.718 5.810 6.546 1.00 93.62 85 SER A O 1
ATOM 680 N N . HIS A 1 86 ? 2.285 6.091 4.386 1.00 93.00 86 HIS A N 1
ATOM 681 C CA . HIS A 1 86 ? 1.757 7.444 4.279 1.00 93.00 86 HIS A CA 1
ATOM 682 C C . HIS A 1 86 ? 0.237 7.483 4.478 1.00 93.00 86 HIS A C 1
ATOM 684 O O . HIS A 1 86 ? -0.235 8.274 5.285 1.00 93.00 86 HIS A O 1
ATOM 690 N N . TRP A 1 87 ? -0.523 6.575 3.853 1.00 93.31 87 TRP A N 1
ATOM 691 C CA . TRP A 1 87 ? -1.970 6.448 4.094 1.00 93.31 87 TRP A CA 1
ATOM 692 C C . TRP A 1 87 ? -2.277 6.240 5.582 1.00 93.31 87 TRP A C 1
ATOM 694 O O . TRP A 1 87 ? -3.134 6.900 6.156 1.00 93.31 87 TRP A O 1
ATOM 704 N N . ARG A 1 88 ? -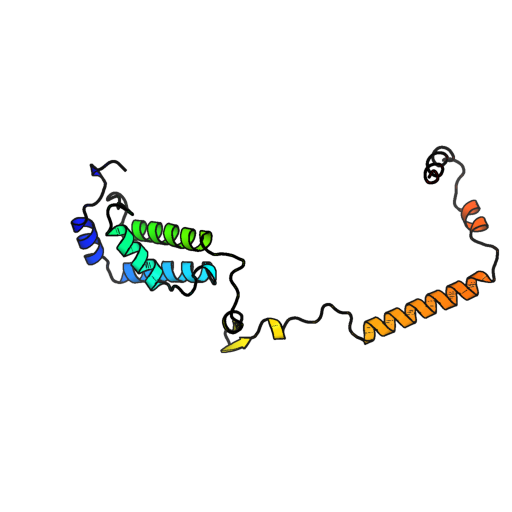1.496 5.382 6.250 1.00 89.44 88 ARG A N 1
ATOM 705 C CA . ARG A 1 88 ? -1.623 5.156 7.695 1.00 89.44 88 ARG A CA 1
ATOM 706 C C . ARG A 1 88 ? -1.364 6.410 8.537 1.00 89.44 88 ARG A C 1
ATOM 708 O O . ARG A 1 88 ? -1.934 6.495 9.621 1.00 89.44 88 ARG A O 1
ATOM 715 N N . GLU A 1 89 ? -0.472 7.295 8.102 1.00 90.06 89 GLU A N 1
ATOM 716 C CA . GLU A 1 89 ? -0.137 8.546 8.796 1.00 90.06 89 GLU A CA 1
ATOM 717 C C . GLU A 1 89 ? -1.153 9.662 8.530 1.00 90.06 89 GLU A C 1
ATOM 719 O O . GLU A 1 89 ? -1.340 10.510 9.395 1.00 90.06 89 GLU A O 1
ATOM 724 N N . GLN A 1 90 ? -1.787 9.674 7.354 1.00 88.19 90 GLN A N 1
ATOM 725 C CA . GLN A 1 90 ? -2.816 10.658 7.000 1.00 88.19 90 GLN A CA 1
ATOM 726 C C . GLN A 1 90 ? -4.184 10.349 7.616 1.00 88.19 90 GLN A C 1
ATOM 728 O O . GLN A 1 90 ? -4.992 11.258 7.770 1.00 88.19 90 GLN A O 1
ATOM 733 N N . PHE A 1 91 ? -4.424 9.091 7.987 1.00 86.31 91 PHE A N 1
ATOM 734 C CA . PHE A 1 91 ? -5.687 8.661 8.574 1.00 86.31 91 PHE A CA 1
ATOM 735 C C . PHE A 1 91 ? -5.982 9.370 9.909 1.00 86.31 91 PHE A C 1
ATOM 737 O O . PHE A 1 91 ? -5.215 9.230 10.870 1.00 86.31 91 PHE A O 1
ATOM 744 N N . ASP A 1 92 ? -7.119 10.068 9.995 1.00 82.69 92 ASP A N 1
ATOM 745 C CA . ASP A 1 92 ? -7.621 10.657 11.240 1.00 82.69 92 ASP A CA 1
ATOM 746 C C . ASP A 1 92 ? -8.342 9.591 12.076 1.00 82.69 92 ASP A C 1
ATOM 748 O O . ASP A 1 92 ? -9.350 9.010 11.677 1.00 82.69 92 ASP A O 1
ATOM 752 N N . GLU A 1 93 ? -7.843 9.333 13.284 1.00 77.69 93 GLU A N 1
ATOM 753 C CA . GLU A 1 93 ? -8.456 8.356 14.188 1.00 77.69 93 GLU A CA 1
ATOM 754 C C . GLU A 1 93 ? -9.857 8.770 14.668 1.00 77.69 93 GLU A C 1
ATOM 756 O O . GLU A 1 93 ? -10.607 7.907 15.131 1.00 77.69 93 GLU A O 1
ATOM 761 N N . ASN A 1 94 ? -10.214 10.052 14.535 1.00 77.69 94 ASN A N 1
ATOM 762 C CA . ASN A 1 94 ? -11.515 10.604 14.913 1.00 77.69 94 ASN A CA 1
ATOM 763 C C . ASN A 1 94 ? -12.535 10.611 13.766 1.00 77.69 94 ASN A C 1
ATOM 765 O O . ASN A 1 94 ? -13.649 11.107 13.958 1.00 77.69 94 ASN A O 1
ATOM 769 N N . GLU A 1 95 ? -12.180 10.092 12.588 1.00 75.31 95 GLU A N 1
ATOM 770 C CA . GLU A 1 95 ? -13.101 10.037 11.456 1.00 75.31 95 GLU A CA 1
ATOM 771 C C . GLU A 1 95 ? -14.334 9.167 11.800 1.00 75.31 95 GLU A C 1
ATOM 773 O O . GLU A 1 95 ? -14.184 8.046 12.307 1.00 75.31 95 GLU A O 1
ATOM 778 N N . PRO A 1 96 ? -15.567 9.682 11.603 1.00 68.69 96 PRO A N 1
ATOM 779 C CA . PRO A 1 96 ? -16.787 8.989 12.001 1.00 68.69 96 PRO A CA 1
ATOM 780 C C . PRO A 1 96 ? -17.007 7.697 11.205 1.00 68.69 96 PRO A C 1
ATOM 782 O O . PRO A 1 96 ? -16.873 7.664 9.987 1.00 68.69 96 PRO A O 1
ATOM 785 N N . LEU A 1 97 ? -17.400 6.641 11.921 1.00 68.50 97 LEU A N 1
ATOM 786 C CA . LEU A 1 97 ? -17.628 5.299 11.382 1.00 68.50 97 LEU A CA 1
ATOM 787 C C . LEU A 1 97 ? -19.075 5.121 10.913 1.00 68.50 97 LEU A C 1
ATOM 789 O O . LEU A 1 97 ? -20.014 5.451 11.642 1.00 68.50 97 LEU A O 1
ATOM 793 N N . LEU A 1 98 ? -19.256 4.507 9.744 1.00 67.56 98 LEU A N 1
ATOM 794 C CA . LEU A 1 98 ? -20.535 3.912 9.357 1.00 67.56 98 LEU A CA 1
ATOM 795 C C . LEU A 1 98 ? -20.722 2.581 10.099 1.00 67.56 98 LEU A C 1
ATOM 797 O O . LEU A 1 98 ? -19.807 1.764 10.168 1.00 67.56 98 LEU A O 1
ATOM 801 N N . GLU A 1 99 ? -21.925 2.324 10.619 1.00 66.56 99 GLU A N 1
ATOM 802 C CA . GLU A 1 99 ? -22.244 1.066 11.318 1.00 66.56 99 GLU A CA 1
ATOM 803 C C . GLU A 1 99 ? -21.958 -0.170 10.446 1.00 66.56 99 GLU A C 1
ATOM 805 O O . GLU A 1 99 ? -21.462 -1.181 10.939 1.00 66.56 99 GLU A O 1
ATOM 810 N N . SER A 1 100 ? -22.167 -0.061 9.131 1.00 72.25 100 SER A N 1
ATOM 811 C CA . SER A 1 100 ? -21.870 -1.121 8.164 1.00 72.25 100 SER A CA 1
ATOM 812 C C . SER A 1 100 ? -20.395 -1.528 8.119 1.00 72.25 100 SER A C 1
ATOM 814 O O . SER A 1 100 ? -20.098 -2.669 7.784 1.00 72.25 100 SER A O 1
ATOM 816 N N . GLU A 1 101 ? -19.469 -0.629 8.457 1.00 71.62 101 GLU A N 1
ATOM 817 C CA . GLU A 1 101 ? -18.025 -0.912 8.471 1.00 71.62 101 GLU A CA 1
ATOM 818 C C . GLU A 1 101 ? -17.579 -1.668 9.729 1.00 71.62 101 GLU A C 1
ATOM 820 O O . GLU A 1 101 ? -16.474 -2.211 9.773 1.00 71.62 101 GLU A O 1
ATOM 825 N N . LEU A 1 102 ? -18.425 -1.703 10.764 1.00 71.44 102 LEU A N 1
ATOM 826 C CA . LEU A 1 102 ? -18.178 -2.471 11.984 1.00 71.44 102 LEU A CA 1
ATOM 827 C C . LEU A 1 102 ? -18.578 -3.938 11.836 1.00 71.44 102 LEU A C 1
ATOM 829 O O . LEU A 1 102 ? -18.126 -4.766 12.628 1.00 71.44 102 LEU A O 1
ATOM 833 N N . LEU A 1 103 ? -19.417 -4.252 10.848 1.00 76.44 103 LEU A N 1
ATOM 834 C CA . LEU A 1 103 ? -19.914 -5.597 10.613 1.00 76.44 103 LEU A CA 1
ATOM 835 C C . LEU A 1 103 ? -18.760 -6.524 10.220 1.00 76.44 103 LEU A C 1
ATOM 837 O O . LEU A 1 103 ? -18.029 -6.274 9.262 1.00 76.44 103 LEU A O 1
ATOM 841 N N . GLN A 1 104 ? -18.601 -7.612 10.966 1.00 69.31 104 GLN A N 1
ATOM 842 C CA . GLN A 1 104 ? -17.604 -8.640 10.689 1.00 69.31 104 GLN A CA 1
ATOM 843 C C . GLN A 1 104 ? -18.290 -9.849 10.067 1.00 69.31 104 GLN A C 1
ATOM 845 O O . GLN A 1 104 ? -19.301 -10.314 10.582 1.00 69.31 104 GLN A O 1
ATOM 850 N N . THR A 1 105 ? -17.737 -10.377 8.978 1.00 74.50 105 THR A N 1
ATOM 851 C CA . THR A 1 105 ? -18.193 -11.650 8.411 1.00 74.50 105 THR A CA 1
ATOM 852 C C . THR A 1 105 ? -17.311 -12.767 8.946 1.00 74.50 105 THR A C 1
ATOM 854 O O . THR A 1 105 ? -16.089 -12.718 8.788 1.00 74.50 105 THR A O 1
ATOM 857 N N . THR A 1 106 ? -17.916 -13.748 9.609 1.00 71.25 106 THR A N 1
ATOM 858 C CA . THR A 1 106 ? -17.208 -14.949 10.062 1.00 71.25 106 THR A CA 1
ATOM 859 C C . THR A 1 106 ? -16.869 -15.854 8.880 1.00 71.25 106 THR A C 1
ATOM 861 O O . THR A 1 106 ? -17.422 -15.717 7.787 1.00 71.25 106 THR A O 1
ATOM 864 N N . ASP A 1 107 ? -15.983 -16.826 9.101 1.00 72.12 107 ASP A N 1
ATOM 865 C CA . ASP A 1 107 ? -15.623 -17.829 8.088 1.00 72.12 107 ASP A CA 1
ATOM 866 C C . ASP A 1 107 ? -16.830 -18.695 7.653 1.00 72.12 107 ASP A C 1
ATOM 868 O O . ASP A 1 107 ? -16.797 -19.334 6.602 1.00 72.12 107 ASP A O 1
ATOM 872 N N . GLU A 1 108 ? -17.913 -18.682 8.436 1.00 74.31 108 GLU A N 1
ATOM 873 C CA . GLU A 1 108 ? -19.185 -19.373 8.182 1.00 74.31 108 GLU A CA 1
ATOM 874 C C . GLU A 1 108 ? -20.201 -18.491 7.427 1.00 74.31 108 GLU A C 1
ATOM 876 O O . GLU A 1 108 ? -21.289 -18.948 7.081 1.00 74.31 108 GLU A O 1
ATOM 881 N N . GLY A 1 109 ? -19.841 -17.237 7.126 1.00 76.00 109 GLY A N 1
ATOM 882 C CA . GLY A 1 109 ? -20.673 -16.291 6.380 1.00 76.00 109 GLY A CA 1
ATOM 883 C C . GLY A 1 109 ? -21.691 -15.525 7.227 1.00 76.00 109 GLY A C 1
ATOM 884 O O . GLY A 1 109 ? -22.483 -14.764 6.671 1.00 76.00 109 GLY A O 1
ATOM 885 N N . GLU A 1 110 ? -21.678 -15.684 8.552 1.00 77.31 110 GLU A N 1
ATOM 886 C CA . GLU A 1 110 ? -22.536 -14.899 9.441 1.00 77.31 110 GLU A CA 1
ATOM 887 C C . GLU A 1 110 ? -21.992 -13.481 9.619 1.00 77.31 110 GLU A C 1
ATOM 889 O O . GLU A 1 110 ? -20.796 -13.269 9.833 1.00 77.31 110 GLU A O 1
ATOM 894 N N . VAL A 1 111 ? -22.892 -12.500 9.537 1.00 77.19 111 VAL A N 1
ATOM 895 C CA . VAL A 1 111 ? -22.584 -11.088 9.762 1.00 77.19 111 VAL A CA 1
ATOM 896 C C . VAL A 1 111 ? -22.810 -10.776 11.237 1.00 77.19 111 VAL A C 1
ATOM 898 O O . VAL A 1 111 ? -23.947 -10.734 11.699 1.00 77.19 111 VAL A O 1
ATOM 901 N N . LEU A 1 112 ? -21.724 -10.554 11.972 1.00 75.81 112 LEU A N 1
ATOM 902 C CA . LEU A 1 112 ? -21.746 -10.186 13.382 1.00 75.81 112 LEU A CA 1
ATOM 903 C C . LEU A 1 112 ? -21.569 -8.676 13.532 1.00 75.81 112 LEU A C 1
ATOM 905 O O . LEU A 1 112 ? -20.558 -8.115 13.098 1.00 75.81 112 LEU A O 1
ATOM 909 N N . SER A 1 113 ? -22.523 -8.024 14.201 1.00 76.69 113 SER A N 1
ATOM 910 C CA . SER A 1 113 ? -22.306 -6.678 14.724 1.00 76.69 113 SER A CA 1
ATOM 911 C C . SER A 1 113 ? -21.568 -6.771 16.060 1.00 76.69 113 SER A C 1
ATOM 913 O O . SER A 1 113 ? -22.023 -7.470 16.970 1.00 76.69 113 SER A O 1
ATOM 915 N N . PRO A 1 114 ? -20.456 -6.040 16.251 1.00 71.69 114 PRO A N 1
ATOM 916 C CA . PRO A 1 114 ? -19.783 -5.965 17.543 1.00 71.69 114 PRO A CA 1
ATOM 917 C C . PRO A 1 114 ? -20.705 -5.513 18.685 1.00 71.69 114 PRO A C 1
ATOM 919 O O . PRO A 1 114 ? -20.466 -5.873 19.836 1.00 71.69 114 PRO A O 1
ATOM 922 N N . LEU A 1 115 ? -21.764 -4.753 18.383 1.00 72.94 115 LEU A N 1
ATOM 923 C CA . LEU A 1 115 ? -22.729 -4.277 19.377 1.00 72.94 115 LEU A CA 1
ATOM 924 C C . LEU A 1 115 ? -23.603 -5.401 19.949 1.00 72.94 115 LEU A C 1
ATOM 926 O O . LEU A 1 115 ? -23.999 -5.312 21.108 1.00 72.94 115 LEU A O 1
ATOM 930 N N . ASP A 1 116 ? -23.835 -6.474 19.192 1.00 76.56 116 ASP A N 1
ATOM 931 C CA . ASP A 1 116 ? -24.639 -7.616 19.646 1.00 76.56 116 ASP A CA 1
ATOM 932 C C . ASP A 1 116 ? -23.886 -8.485 20.667 1.00 76.56 116 ASP A C 1
ATOM 934 O O . ASP A 1 116 ? -24.491 -9.196 21.470 1.00 76.56 116 ASP A O 1
ATOM 938 N N . VAL A 1 117 ? -22.550 -8.415 20.660 1.00 70.94 117 VAL A N 1
ATOM 939 C CA . VAL A 1 117 ? -21.671 -9.238 21.507 1.00 70.94 117 VAL A CA 1
ATOM 940 C C . VAL A 1 117 ? -21.267 -8.509 22.796 1.00 70.94 117 VAL A C 1
ATOM 942 O O . VAL A 1 117 ? -20.881 -9.146 23.781 1.00 70.94 117 VAL A O 1
ATOM 945 N N . VAL A 1 118 ? -21.359 -7.173 22.837 1.00 73.25 118 VAL A N 1
ATOM 946 C CA . VAL A 1 118 ? -20.999 -6.391 24.029 1.00 73.25 118 VAL A CA 1
ATOM 947 C C . VAL A 1 118 ? -22.045 -6.593 25.126 1.00 73.25 118 VAL A C 1
ATOM 949 O O . VAL A 1 118 ? -23.091 -5.950 25.177 1.00 73.25 118 VAL A O 1
ATOM 952 N N . GLY A 1 119 ? -21.727 -7.484 26.064 1.00 71.25 119 GLY A N 1
ATOM 953 C CA . GLY A 1 119 ? -22.479 -7.630 27.304 1.00 71.25 119 GLY A CA 1
ATOM 954 C C . GLY A 1 119 ? -22.403 -6.364 28.161 1.00 71.25 119 GLY A C 1
ATOM 955 O O . GLY A 1 119 ? -21.367 -5.701 28.242 1.00 71.25 119 GLY A O 1
ATOM 956 N N . SER A 1 120 ? -23.497 -6.035 28.850 1.00 73.44 120 SER A N 1
ATOM 957 C CA . SER A 1 120 ? -23.514 -4.913 29.790 1.00 73.44 120 SER A CA 1
ATOM 958 C C . SER A 1 120 ? -22.495 -5.125 30.915 1.00 73.44 120 SER A C 1
ATOM 960 O O . SER A 1 120 ? -22.516 -6.143 31.606 1.00 73.44 120 SER A O 1
ATOM 962 N N . GLY A 1 121 ? -21.635 -4.129 31.147 1.00 75.31 121 GLY A N 1
ATOM 963 C CA . GLY A 1 121 ? -20.747 -4.094 32.314 1.00 75.31 121 GLY A CA 1
ATOM 964 C C . GLY A 1 121 ? -21.496 -3.898 33.639 1.00 75.31 121 GLY A C 1
ATOM 965 O O . GLY A 1 121 ? -20.902 -4.032 34.711 1.00 75.31 121 GLY A O 1
ATOM 966 N N . ALA A 1 122 ? -22.797 -3.588 33.591 1.00 78.94 122 ALA A N 1
ATOM 967 C CA . ALA A 1 122 ? -23.609 -3.463 34.788 1.00 78.94 122 ALA A CA 1
ATOM 968 C C . ALA A 1 122 ? -23.800 -4.837 35.458 1.00 78.94 122 ALA A C 1
ATOM 970 O O . ALA A 1 122 ? -24.033 -5.849 34.789 1.00 78.94 122 ALA A O 1
ATOM 971 N N . PRO A 1 123 ? -23.733 -4.917 36.798 1.00 80.56 123 PRO A N 1
ATOM 972 C CA . PRO A 1 123 ? -24.124 -6.129 37.494 1.00 80.56 123 PRO A CA 1
ATOM 973 C C . PRO A 1 123 ? -25.582 -6.467 37.163 1.00 80.56 123 PRO A C 1
ATOM 975 O O . PRO A 1 123 ? -26.453 -5.604 37.232 1.00 80.56 123 PRO A O 1
ATOM 978 N N . GLY A 1 124 ? -25.844 -7.728 36.806 1.00 85.00 124 GLY A N 1
ATOM 979 C CA . GLY A 1 124 ? -27.209 -8.201 36.588 1.00 85.00 124 GLY A CA 1
ATOM 980 C C . GLY A 1 124 ? -28.087 -7.982 37.823 1.00 85.00 124 GLY A C 1
ATOM 981 O O . GLY A 1 124 ? -27.581 -7.895 38.947 1.00 85.00 124 GLY A O 1
ATOM 982 N N . ALA A 1 125 ? -29.403 -7.916 37.616 1.00 85.62 125 ALA A N 1
ATOM 983 C CA . ALA A 1 125 ? -30.373 -7.642 38.676 1.00 85.62 125 ALA A CA 1
ATOM 984 C C . ALA A 1 125 ? -30.218 -8.585 39.885 1.00 85.62 125 ALA A C 1
ATOM 986 O O . ALA A 1 125 ? -30.276 -8.130 41.025 1.00 85.62 125 ALA A O 1
ATOM 987 N N . GLU A 1 126 ? -29.916 -9.864 39.644 1.00 85.19 126 GLU A N 1
ATOM 988 C CA . GLU A 1 126 ? -29.644 -10.855 40.693 1.00 85.19 126 GLU A CA 1
ATOM 989 C C . GLU A 1 126 ? -28.430 -10.488 41.558 1.00 85.19 126 GLU A C 1
ATOM 991 O O . GLU A 1 126 ? -28.498 -10.560 42.783 1.00 85.19 126 GLU A O 1
ATOM 996 N N . ARG A 1 127 ? -27.330 -10.021 40.946 1.00 81.94 127 ARG A N 1
ATOM 997 C CA . ARG A 1 127 ? -26.129 -9.586 41.685 1.00 81.94 127 ARG A CA 1
ATOM 998 C C . ARG A 1 127 ? -26.398 -8.330 42.505 1.00 81.94 127 ARG A C 1
ATOM 1000 O O . ARG A 1 127 ? -25.902 -8.217 43.623 1.00 81.94 127 ARG A O 1
ATOM 1007 N N . ILE A 1 128 ? -27.187 -7.398 41.965 1.00 88.69 128 ILE A N 1
ATOM 1008 C CA . ILE A 1 128 ? -27.608 -6.191 42.689 1.00 88.69 128 ILE A CA 1
ATOM 1009 C C . ILE A 1 128 ? -28.465 -6.575 43.901 1.00 88.69 128 ILE A C 1
ATOM 1011 O O . ILE A 1 128 ? -28.264 -6.029 44.985 1.00 88.69 128 I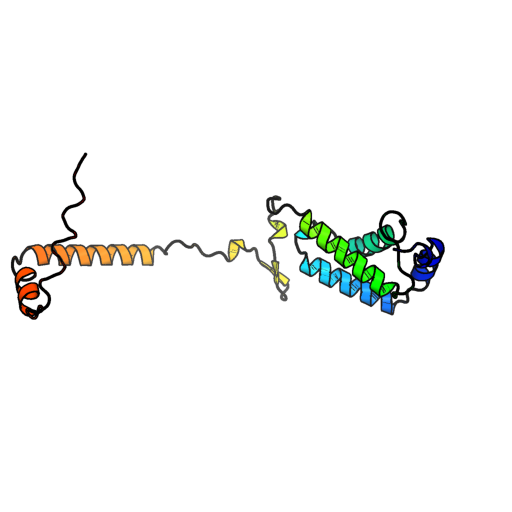LE A O 1
ATOM 1015 N N . LEU A 1 129 ? -29.402 -7.513 43.736 1.00 90.25 129 LEU A N 1
ATOM 1016 C CA . LEU A 1 129 ? -30.262 -7.989 44.817 1.00 90.25 129 LEU A CA 1
ATOM 1017 C C . LEU A 1 129 ? -29.446 -8.697 45.907 1.00 90.25 129 LEU A C 1
ATOM 1019 O O . LEU A 1 129 ? -29.554 -8.335 47.075 1.00 90.25 129 LEU A O 1
ATOM 1023 N N . ALA A 1 130 ? -28.559 -9.617 45.521 1.00 87.94 130 ALA A N 1
ATOM 1024 C CA . ALA A 1 130 ? -27.688 -10.331 46.452 1.00 87.94 130 ALA A CA 1
ATOM 1025 C C . ALA A 1 130 ? -26.786 -9.377 47.254 1.00 87.94 130 ALA A C 1
ATOM 1027 O O . ALA A 1 130 ? -26.624 -9.541 48.462 1.00 87.94 130 ALA A O 1
ATOM 1028 N N . ALA A 1 131 ? -26.237 -8.341 46.609 1.00 89.19 131 ALA A N 1
ATOM 1029 C CA . ALA A 1 131 ? -25.438 -7.325 47.291 1.00 89.19 131 ALA A CA 1
ATOM 1030 C C . ALA A 1 131 ? -26.264 -6.520 48.310 1.00 89.19 131 ALA A C 1
ATOM 1032 O O . ALA A 1 131 ? -25.779 -6.236 49.404 1.00 89.19 131 ALA A O 1
ATOM 1033 N N . LYS A 1 132 ? -27.515 -6.173 47.978 1.00 90.81 132 LYS A N 1
ATOM 1034 C CA . LYS A 1 132 ? -28.426 -5.489 48.910 1.00 90.81 132 LYS A CA 1
ATOM 1035 C C . LYS A 1 132 ? -28.759 -6.362 50.117 1.00 90.81 132 LYS A C 1
ATOM 1037 O O . LYS A 1 132 ? -28.653 -5.891 51.245 1.00 90.81 132 LYS A O 1
ATOM 1042 N N . GLU A 1 133 ? -29.102 -7.627 49.891 1.00 92.38 133 GLU A N 1
ATOM 1043 C CA . GLU A 1 133 ? -29.391 -8.570 50.975 1.00 92.38 133 GLU A CA 1
ATOM 1044 C C . GLU A 1 133 ? -28.186 -8.777 51.895 1.00 92.38 133 GLU A C 1
ATOM 1046 O O . GLU A 1 133 ? -28.337 -8.823 53.116 1.00 92.38 133 GLU A O 1
ATOM 1051 N N . GLU A 1 134 ? -26.980 -8.875 51.332 1.00 88.44 134 GLU A N 1
ATOM 1052 C CA . GLU A 1 134 ? -25.762 -9.045 52.122 1.00 88.44 134 GLU A CA 1
ATOM 1053 C C . GLU A 1 134 ? -25.459 -7.803 52.970 1.00 88.44 134 GLU A C 1
ATOM 1055 O O . GLU A 1 134 ? -25.152 -7.920 54.158 1.00 88.44 134 GLU A O 1
ATOM 1060 N N . LEU A 1 135 ? -25.637 -6.602 52.411 1.00 90.31 135 LEU A N 1
ATOM 1061 C CA . LEU A 1 135 ? -25.525 -5.357 53.173 1.00 90.31 135 LEU A CA 1
ATOM 1062 C C . LEU A 1 135 ? -26.552 -5.289 54.311 1.00 90.31 135 LEU A C 1
ATOM 1064 O O . LEU A 1 135 ? -26.194 -4.899 55.423 1.00 90.31 135 LEU A O 1
ATOM 1068 N N . GLU A 1 136 ? -27.794 -5.721 54.083 1.00 89.44 136 GLU A N 1
ATOM 1069 C CA . GLU A 1 136 ? -28.811 -5.794 55.138 1.00 89.44 136 GLU A CA 1
ATOM 1070 C C . GLU A 1 136 ? -28.452 -6.801 56.240 1.00 89.44 136 GLU A C 1
ATOM 1072 O O . GLU A 1 136 ? -28.720 -6.549 57.419 1.00 89.44 136 GLU A O 1
ATOM 1077 N N . ARG A 1 137 ? -27.838 -7.944 55.898 1.00 85.31 137 ARG A N 1
ATOM 1078 C CA . ARG A 1 137 ? -27.349 -8.916 56.894 1.00 85.31 137 ARG A CA 1
ATOM 1079 C C . ARG A 1 137 ? -26.235 -8.322 57.742 1.00 85.31 137 ARG A C 1
ATOM 1081 O O . ARG A 1 137 ? -26.292 -8.430 58.969 1.00 85.31 137 ARG A O 1
ATOM 1088 N N . ILE A 1 138 ? -25.259 -7.670 57.108 1.00 88.38 138 ILE A N 1
ATOM 1089 C CA . ILE A 1 138 ? -24.161 -6.982 57.797 1.00 88.38 138 ILE A CA 1
ATOM 1090 C C . ILE A 1 138 ? -24.723 -5.892 58.712 1.00 88.38 138 ILE A C 1
ATOM 1092 O O . ILE A 1 138 ? -24.334 -5.799 59.877 1.00 88.38 138 ILE A O 1
ATOM 1096 N N . GLU A 1 139 ? -25.684 -5.102 58.230 1.00 86.50 139 GLU A N 1
ATOM 1097 C CA . GLU A 1 139 ? -26.317 -4.058 59.027 1.00 86.50 139 GLU A CA 1
ATOM 1098 C C . GLU A 1 139 ? -27.044 -4.646 60.244 1.00 86.50 139 GLU A C 1
ATOM 1100 O O . GLU A 1 139 ? -26.808 -4.200 61.372 1.00 86.50 139 GLU A O 1
ATOM 1105 N N . LYS A 1 140 ? -27.865 -5.686 60.055 1.00 84.25 140 LYS A N 1
ATOM 1106 C CA . LYS A 1 140 ? -28.559 -6.382 61.151 1.00 84.25 140 LYS A CA 1
ATOM 1107 C C . LYS A 1 140 ? -27.571 -6.944 62.174 1.00 84.25 140 LYS A C 1
ATOM 1109 O O . LYS A 1 140 ? -27.734 -6.696 63.368 1.00 84.25 140 LYS A O 1
ATOM 1114 N N . ALA A 1 141 ? -26.511 -7.618 61.727 1.00 80.88 141 ALA A N 1
ATOM 1115 C CA . ALA A 1 141 ? -25.469 -8.151 62.604 1.00 80.88 141 ALA A CA 1
ATOM 1116 C C . ALA A 1 141 ? -24.738 -7.038 63.379 1.00 80.88 141 ALA A C 1
ATOM 1118 O O . ALA A 1 141 ? -24.508 -7.155 64.588 1.00 80.88 141 ALA A O 1
ATOM 1119 N N . SER A 1 142 ? -24.438 -5.915 62.721 1.00 73.56 142 SER A N 1
ATOM 1120 C CA . SER A 1 142 ? -23.808 -4.748 63.353 1.00 73.56 142 SER A CA 1
ATOM 1121 C C . SER A 1 142 ? -24.708 -4.097 64.411 1.00 73.56 142 SER A C 1
ATOM 1123 O O . SER A 1 142 ? -24.223 -3.628 65.445 1.00 73.56 142 SER A O 1
ATOM 1125 N N . ARG A 1 143 ? -26.029 -4.115 64.193 1.00 67.75 143 ARG A N 1
ATOM 1126 C CA . ARG A 1 143 ? -27.033 -3.564 65.109 1.00 67.75 143 ARG A CA 1
ATOM 1127 C C . ARG A 1 143 ? -27.196 -4.440 66.351 1.00 67.75 143 ARG A C 1
ATOM 1129 O O . ARG A 1 143 ? -27.254 -3.904 67.453 1.00 67.75 143 ARG A O 1
ATOM 1136 N N . THR A 1 144 ? -27.158 -5.762 66.191 1.00 58.59 144 THR A N 1
ATOM 1137 C CA . THR A 1 144 ? -27.140 -6.720 67.310 1.00 58.59 144 THR A CA 1
ATOM 1138 C C . THR A 1 144 ? -25.849 -6.612 68.128 1.00 58.59 144 THR A C 1
ATOM 1140 O O . THR A 1 144 ? -25.885 -6.625 69.356 1.00 58.59 144 THR A O 1
ATOM 1143 N N . THR A 1 145 ? -24.706 -6.396 67.471 1.00 54.06 145 THR A N 1
ATOM 1144 C CA . THR A 1 145 ? -23.401 -6.262 68.146 1.00 54.06 145 THR A CA 1
ATOM 1145 C C . THR A 1 145 ? -23.270 -4.944 68.930 1.00 54.06 145 THR A C 1
ATOM 1147 O O . THR A 1 145 ? -22.526 -4.871 69.907 1.00 54.06 145 THR A O 1
ATOM 1150 N N . ARG A 1 146 ? -24.048 -3.905 68.585 1.00 51.69 146 ARG A N 1
ATOM 1151 C CA . ARG A 1 146 ? -24.084 -2.623 69.319 1.00 51.69 146 ARG A CA 1
ATOM 1152 C C . ARG A 1 146 ? -24.691 -2.740 70.731 1.00 51.69 146 ARG A C 1
ATOM 1154 O O . ARG A 1 146 ? -24.532 -1.817 71.523 1.00 51.69 146 ARG A O 1
ATOM 1161 N N . SER A 1 147 ? -25.324 -3.869 71.075 1.00 48.25 147 SER A N 1
ATOM 1162 C CA . SER A 1 147 ? -25.873 -4.134 72.416 1.00 48.25 147 SER A CA 1
ATOM 1163 C C . SER A 1 147 ? -24.892 -4.817 73.385 1.00 48.25 147 SER A C 1
ATOM 1165 O O . SER A 1 147 ? -25.257 -5.068 74.534 1.00 48.25 147 SER A O 1
ATOM 1167 N N . SER A 1 148 ? -23.655 -5.115 72.975 1.00 42.00 148 SER A N 1
ATOM 1168 C CA . SER A 1 148 ? -22.637 -5.699 73.861 1.00 42.00 148 SER A CA 1
ATOM 1169 C C . SER A 1 148 ? -21.465 -4.730 74.040 1.00 42.00 148 SER A C 1
ATOM 1171 O O . SER A 1 148 ? -20.528 -4.733 73.239 1.00 42.00 148 SER A O 1
ATOM 1173 N N . PRO A 1 149 ? -21.469 -3.880 75.082 1.00 48.53 149 PRO A N 1
ATOM 1174 C CA . PRO A 1 149 ? -20.382 -2.949 75.329 1.00 48.53 149 PRO A CA 1
ATOM 1175 C C . PRO A 1 149 ? -19.256 -3.654 76.084 1.00 48.53 149 PRO A C 1
ATOM 1177 O O . PRO A 1 149 ? -19.037 -3.366 77.252 1.00 48.53 149 PRO A O 1
ATOM 1180 N N . THR A 1 150 ? -18.561 -4.621 75.479 1.00 51.44 150 THR A N 1
ATOM 1181 C CA . THR A 1 150 ? -17.263 -5.116 75.993 1.00 51.44 150 THR A CA 1
ATOM 1182 C C . THR A 1 150 ? -16.654 -6.144 75.038 1.00 51.44 150 THR A C 1
ATOM 1184 O O . THR A 1 150 ? -16.905 -7.332 75.176 1.00 51.44 150 THR A O 1
ATOM 1187 N N . SER A 1 151 ? -15.803 -5.733 74.090 1.00 51.16 151 SER A N 1
ATOM 1188 C CA . SER A 1 151 ? -14.684 -6.616 73.685 1.00 51.16 151 SER A CA 1
ATOM 1189 C C . SER A 1 151 ? -13.568 -5.942 72.887 1.00 51.16 151 SER A C 1
ATOM 1191 O O . SER A 1 151 ? -12.439 -6.416 72.961 1.00 51.16 151 SER A O 1
ATOM 1193 N N . TRP A 1 152 ? -13.797 -4.816 72.199 1.00 40.34 152 TRP A N 1
ATOM 1194 C CA . TRP A 1 152 ? -12.719 -4.204 71.400 1.00 40.34 152 TRP A CA 1
ATOM 1195 C C . TRP A 1 152 ? -11.539 -3.717 72.262 1.00 40.34 152 TRP A C 1
ATOM 1197 O O . TRP A 1 152 ? -10.385 -3.951 71.909 1.00 40.34 152 TRP A O 1
ATOM 1207 N N . ALA A 1 153 ? -11.800 -3.165 73.454 1.00 48.28 153 ALA A N 1
ATOM 1208 C CA . ALA A 1 153 ? -10.745 -2.818 74.415 1.00 48.28 153 ALA A CA 1
ATOM 1209 C C . ALA A 1 153 ? -10.086 -4.052 75.074 1.00 48.28 153 ALA A C 1
ATOM 1211 O O . ALA A 1 153 ? -8.896 -4.026 75.378 1.00 48.28 153 ALA A O 1
ATOM 1212 N N . ALA A 1 154 ? -10.827 -5.155 75.246 1.00 45.69 154 ALA A N 1
ATOM 1213 C CA . ALA A 1 154 ? -10.313 -6.384 75.858 1.00 45.69 154 ALA A CA 1
ATOM 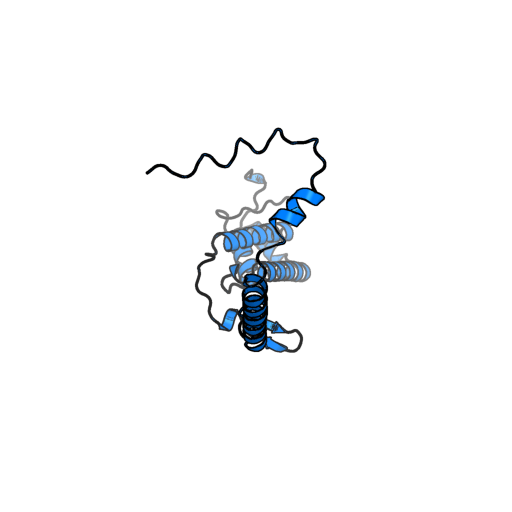1214 C C . ALA A 1 154 ? -9.430 -7.200 74.893 1.00 45.69 154 ALA A C 1
ATOM 1216 O O . ALA A 1 154 ? -8.468 -7.839 75.320 1.00 45.69 154 ALA A O 1
ATOM 1217 N N . CYS A 1 155 ? -9.712 -7.146 73.587 1.00 44.91 155 CYS A N 1
ATOM 1218 C CA . CYS A 1 155 ? -8.902 -7.814 72.571 1.00 44.91 155 CYS A CA 1
ATOM 1219 C C . CYS A 1 155 ? -7.588 -7.058 72.294 1.00 44.91 155 CYS A C 1
ATOM 1221 O O . CYS A 1 155 ? -6.547 -7.684 72.098 1.00 44.91 155 CYS A O 1
ATOM 1223 N N . ALA A 1 156 ? -7.599 -5.721 72.371 1.00 46.88 156 ALA A N 1
ATOM 1224 C CA . ALA A 1 156 ? -6.403 -4.899 72.167 1.00 46.88 156 ALA A CA 1
ATOM 1225 C C . ALA A 1 156 ? -5.326 -5.097 73.258 1.00 46.88 156 ALA A C 1
ATOM 1227 O O . ALA A 1 156 ? -4.137 -4.981 72.970 1.00 46.88 156 ALA A O 1
ATOM 1228 N N . GLN A 1 157 ? -5.712 -5.443 74.494 1.00 49.12 157 GLN A N 1
ATOM 1229 C CA . GLN A 1 157 ? -4.773 -5.666 75.607 1.00 49.12 157 GLN A CA 1
ATOM 1230 C C . GLN A 1 157 ? -4.183 -7.082 75.670 1.00 49.12 157 GLN A C 1
ATOM 1232 O O . GLN A 1 157 ? -3.121 -7.261 76.259 1.00 49.12 157 GLN A O 1
ATOM 1237 N N . LYS A 1 158 ? -4.818 -8.087 75.050 1.00 48.78 158 LYS A N 1
ATOM 1238 C CA . LYS A 1 158 ? -4.311 -9.474 75.046 1.00 48.78 158 LYS A CA 1
ATOM 1239 C C . LYS A 1 158 ? -3.351 -9.795 73.897 1.00 48.78 158 LYS A C 1
ATOM 1241 O O . LYS A 1 158 ? -2.587 -10.746 74.021 1.00 48.78 158 LYS A O 1
ATOM 1246 N N . CYS A 1 159 ? -3.359 -9.018 72.813 1.00 41.38 159 CYS A N 1
ATOM 1247 C CA . CYS A 1 159 ? -2.559 -9.309 71.615 1.00 41.38 159 CYS A CA 1
ATOM 1248 C C . CYS A 1 159 ? -1.307 -8.433 71.438 1.00 41.38 159 CYS A C 1
ATOM 1250 O O . CYS A 1 159 ? -0.580 -8.636 70.468 1.00 41.38 159 CYS A O 1
ATOM 1252 N N . TRP A 1 160 ? -1.007 -7.503 72.354 1.00 39.59 160 TRP A N 1
ATOM 1253 C CA . TRP A 1 160 ? 0.189 -6.658 72.245 1.00 39.59 160 TRP A CA 1
ATOM 1254 C C . TRP A 1 160 ? 1.265 -7.061 73.267 1.00 39.59 160 TRP A C 1
ATOM 1256 O O . TRP A 1 160 ? 1.170 -6.688 74.437 1.00 39.59 160 TRP A O 1
ATOM 1266 N N . PRO A 1 161 ? 2.321 -7.802 72.875 1.00 40.47 161 PRO A N 1
ATOM 1267 C CA . PRO A 1 161 ? 3.490 -7.956 73.728 1.00 40.47 161 PRO A CA 1
ATOM 1268 C C . PRO A 1 161 ? 4.178 -6.595 73.893 1.00 40.47 161 PRO A C 1
ATOM 1270 O O . PRO A 1 161 ? 4.497 -5.899 72.925 1.00 40.47 161 PRO A O 1
ATOM 1273 N N . ALA A 1 162 ? 4.395 -6.212 75.148 1.00 48.22 162 ALA A N 1
ATOM 1274 C CA . ALA A 1 162 ? 4.965 -4.944 75.581 1.00 48.22 162 ALA A CA 1
ATOM 1275 C C . ALA A 1 162 ? 6.454 -4.790 75.202 1.00 48.22 162 ALA A C 1
ATOM 1277 O O . ALA A 1 162 ? 7.315 -4.820 76.076 1.00 48.22 162 ALA A O 1
ATOM 1278 N N . LYS A 1 163 ? 6.782 -4.630 73.909 1.00 45.75 163 LYS A N 1
ATOM 1279 C CA . LYS A 1 163 ? 8.137 -4.243 73.448 1.00 45.75 163 LYS A CA 1
ATOM 1280 C C . LYS A 1 163 ? 8.206 -3.300 72.235 1.00 45.75 163 LYS A C 1
ATOM 1282 O O . LYS A 1 163 ? 9.294 -3.097 71.709 1.00 45.75 163 LYS A O 1
ATOM 1287 N N . SER A 1 164 ? 7.122 -2.641 71.814 1.00 47.72 164 SER A N 1
ATOM 1288 C CA . SER A 1 164 ? 7.209 -1.650 70.717 1.00 47.72 164 SER A CA 1
ATOM 1289 C C . SER A 1 164 ? 6.412 -0.358 70.942 1.00 47.72 164 SER A C 1
ATOM 1291 O O . SER A 1 164 ? 5.915 0.250 69.996 1.00 47.72 164 SER A O 1
ATOM 1293 N N . ALA A 1 165 ? 6.311 0.112 72.188 1.00 46.12 165 ALA A N 1
ATOM 1294 C CA . ALA A 1 165 ? 5.657 1.380 72.539 1.00 46.12 165 ALA A CA 1
ATOM 1295 C C . ALA A 1 165 ? 6.537 2.626 72.273 1.00 46.12 165 ALA A C 1
ATOM 1297 O O . ALA A 1 165 ? 6.599 3.545 73.086 1.00 46.12 165 ALA A O 1
ATOM 1298 N N . ARG A 1 166 ? 7.236 2.675 71.133 1.00 45.28 166 ARG A N 1
ATOM 1299 C CA . ARG A 1 166 ? 7.919 3.884 70.638 1.00 45.28 166 ARG A CA 1
ATOM 1300 C C . ARG A 1 166 ? 7.757 3.984 69.125 1.00 45.28 166 ARG A C 1
ATOM 1302 O O . ARG A 1 166 ? 8.694 3.706 68.394 1.00 45.28 166 ARG A O 1
ATOM 1309 N N . SER A 1 167 ? 6.564 4.335 68.644 1.00 43.62 167 SER A N 1
ATOM 1310 C CA . SER A 1 167 ? 6.429 4.866 67.272 1.00 43.62 167 SER A CA 1
ATOM 1311 C C . SER A 1 167 ? 5.090 5.566 66.996 1.00 43.62 167 SER A C 1
ATOM 1313 O O . SER A 1 167 ? 5.039 6.487 66.194 1.00 43.62 167 SER A O 1
ATOM 1315 N N . TRP A 1 168 ? 4.005 5.238 67.703 1.00 33.97 168 TRP A N 1
ATOM 1316 C CA . TRP A 1 168 ? 2.673 5.743 67.321 1.00 33.97 168 TRP A CA 1
ATOM 1317 C C . TRP A 1 168 ? 2.245 7.085 67.939 1.00 33.97 168 TRP A C 1
ATOM 1319 O O . TRP A 1 168 ? 1.138 7.549 67.687 1.00 33.97 168 TRP A O 1
ATOM 1329 N N . ALA A 1 169 ? 3.119 7.771 68.680 1.00 40.94 169 ALA A N 1
ATOM 1330 C CA . ALA A 1 169 ? 2.818 9.108 69.204 1.00 40.94 169 ALA A CA 1
ATOM 1331 C C . ALA A 1 169 ? 2.949 10.241 68.158 1.00 40.94 169 ALA A C 1
ATOM 1333 O O . ALA A 1 169 ? 2.797 11.405 68.516 1.00 40.94 169 ALA A O 1
ATOM 1334 N N . CYS A 1 170 ? 3.230 9.943 66.880 1.00 40.34 170 CYS A N 1
ATOM 1335 C CA . CYS A 1 170 ? 3.567 10.972 65.885 1.00 40.34 170 CYS A CA 1
ATOM 1336 C C . CYS A 1 170 ? 2.561 11.174 64.734 1.00 40.34 170 CYS A C 1
ATOM 1338 O O . CYS A 1 170 ? 2.791 12.038 63.898 1.00 40.34 170 CYS A O 1
ATOM 1340 N N . LEU A 1 171 ? 1.434 10.453 64.669 1.00 37.81 171 LEU A N 1
ATOM 1341 C CA . LEU A 1 171 ? 0.525 10.533 63.506 1.00 37.81 171 LEU A CA 1
ATOM 1342 C C . LEU A 1 171 ? -0.965 10.669 63.855 1.00 37.81 171 LEU A C 1
ATOM 1344 O O . LEU A 1 171 ? -1.823 10.161 63.145 1.00 37.81 171 LEU A O 1
ATOM 1348 N N . SER A 1 172 ? -1.298 11.402 64.923 1.00 38.59 172 SER A N 1
ATOM 1349 C CA . SER A 1 172 ? -2.690 11.833 65.167 1.00 38.59 172 SER A CA 1
ATOM 1350 C C . SER A 1 172 ? -2.842 13.326 65.480 1.00 38.59 172 SER A C 1
ATOM 1352 O O . SER A 1 172 ? -3.900 13.761 65.931 1.00 38.59 172 SER A O 1
ATOM 1354 N N . SER A 1 173 ? -1.814 14.128 65.194 1.00 45.97 173 SER A N 1
ATOM 1355 C CA . SER A 1 173 ? -1.811 15.570 65.469 1.00 45.97 173 SER A CA 1
ATOM 1356 C C . SER A 1 173 ? -1.579 16.399 64.208 1.00 45.97 173 SER A C 1
ATOM 1358 O O . SER A 1 173 ? -0.809 17.350 64.241 1.00 45.97 173 SER A O 1
ATOM 1360 N N . ASN A 1 174 ? -2.206 16.057 63.079 1.00 46.81 174 ASN A N 1
ATOM 1361 C CA . ASN A 1 174 ? -2.291 17.011 61.974 1.00 46.81 174 ASN A CA 1
ATOM 1362 C C . ASN A 1 174 ? -3.507 16.757 61.079 1.00 46.81 174 ASN A C 1
ATOM 1364 O O . ASN A 1 174 ? -3.404 16.117 60.042 1.00 46.81 174 ASN A O 1
ATOM 1368 N N . THR A 1 175 ? -4.678 17.214 61.520 1.00 47.28 175 THR A N 1
ATOM 1369 C CA . THR A 1 175 ? -5.824 17.558 60.651 1.00 47.28 175 THR A CA 1
ATOM 1370 C C . THR A 1 175 ? -6.878 18.289 61.481 1.00 47.28 175 THR A C 1
ATOM 1372 O O . THR A 1 175 ? -7.992 17.817 61.690 1.00 47.28 175 THR A O 1
ATOM 1375 N N . ARG A 1 176 ? -6.517 19.470 61.999 1.00 39.00 176 ARG A N 1
ATOM 1376 C CA . ARG A 1 176 ? -7.502 20.514 62.311 1.00 39.00 176 ARG A CA 1
ATOM 1377 C C . ARG A 1 176 ? -6.821 21.871 62.501 1.00 39.00 176 ARG A C 1
ATOM 1379 O O . ARG A 1 176 ? -6.477 22.230 63.620 1.0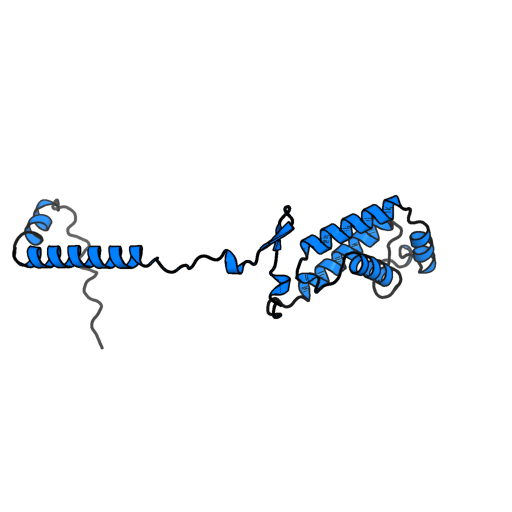0 39.00 176 ARG A O 1
ATOM 1386 N N . ARG A 1 177 ? -6.682 22.647 61.426 1.00 39.88 177 ARG A N 1
ATOM 1387 C CA . ARG A 1 177 ? -6.772 24.113 61.481 1.00 39.88 177 ARG A CA 1
ATOM 1388 C C . ARG A 1 177 ? -7.371 24.621 60.170 1.00 39.88 177 ARG A C 1
ATOM 1390 O O . ARG A 1 177 ? -7.006 24.147 59.101 1.00 39.88 177 ARG A O 1
ATOM 1397 N N . ARG A 1 178 ? -8.375 25.475 60.362 1.00 45.00 178 ARG A N 1
ATOM 1398 C CA . ARG A 1 178 ? -8.976 26.380 59.383 1.00 45.00 178 ARG A CA 1
ATOM 1399 C C . ARG A 1 178 ? -7.926 27.298 58.778 1.00 45.00 178 ARG A C 1
ATOM 1401 O O . ARG A 1 178 ? -6.940 27.566 59.503 1.00 45.00 178 ARG A O 1
#